Protein AF-A0A661P3K6-F1 (afdb_monomer_lite)

Foldseek 3Di:
DDDDPPDDDDDDDDDQPVHDDKDKFAAADPVDWDWDFDADPVRHGDWIDTCPTPCVRHIDIDD

Structure (mmCIF, N/CA/C/O backbone):
data_AF-A0A661P3K6-F1
#
_entry.id   AF-A0A661P3K6-F1
#
loop_
_atom_site.group_PDB
_atom_site.id
_atom_site.type_symbol
_atom_site.label_atom_id
_atom_site.label_alt_id
_atom_site.label_comp_id
_atom_site.label_asym_id
_atom_site.label_entity_id
_atom_site.label_seq_id
_atom_site.pdbx_PDB_ins_code
_atom_site.Cartn_x
_atom_site.Cartn_y
_atom_site.Cartn_z
_atom_site.occupancy
_atom_site.B_iso_or_equiv
_atom_site.auth_seq_id
_atom_site.auth_comp_id
_atom_site.auth_asym_id
_atom_site.auth_atom_id
_atom_site.pdbx_PDB_model_num
ATOM 1 N N . MET A 1 1 ? 6.707 -16.886 5.581 1.00 63.72 1 MET A N 1
ATOM 2 C CA . MET A 1 1 ? 6.667 -15.844 4.532 1.00 63.72 1 MET A CA 1
ATOM 3 C C . MET A 1 1 ? 8.005 -15.850 3.814 1.00 63.72 1 MET A C 1
ATOM 5 O O . MET A 1 1 ? 9.022 -15.767 4.488 1.00 63.72 1 MET A O 1
ATOM 9 N N . ARG A 1 2 ? 8.031 -16.052 2.492 1.00 74.62 2 ARG A N 1
ATOM 10 C CA . ARG A 1 2 ? 9.277 -16.033 1.710 1.00 74.62 2 ARG A CA 1
ATOM 11 C C . ARG A 1 2 ? 9.507 -14.609 1.219 1.00 74.62 2 ARG A C 1
ATOM 13 O O . ARG A 1 2 ? 8.682 -14.093 0.474 1.00 74.62 2 ARG A O 1
ATOM 20 N N . THR A 1 3 ? 10.587 -13.984 1.665 1.00 83.94 3 THR A N 1
ATOM 21 C CA . THR A 1 3 ? 10.976 -12.638 1.235 1.00 83.94 3 THR A CA 1
ATOM 22 C C . THR A 1 3 ? 11.796 -12.696 -0.052 1.00 83.94 3 THR A C 1
ATOM 24 O O . THR A 1 3 ? 12.334 -13.745 -0.422 1.00 83.94 3 THR A O 1
ATOM 27 N N . THR A 1 4 ? 11.875 -11.564 -0.749 1.00 91.31 4 THR A N 1
ATOM 28 C CA . THR A 1 4 ? 12.798 -11.365 -1.873 1.00 91.31 4 THR A CA 1
ATOM 29 C C . THR A 1 4 ? 13.913 -10.410 -1.455 1.00 91.31 4 THR A C 1
ATOM 31 O O . THR A 1 4 ? 13.735 -9.602 -0.546 1.00 91.31 4 THR A O 1
ATOM 34 N N . THR A 1 5 ? 15.074 -10.515 -2.097 1.00 94.00 5 THR A N 1
ATOM 35 C CA . THR A 1 5 ? 16.221 -9.619 -1.861 1.00 94.00 5 THR A CA 1
ATOM 36 C C . THR A 1 5 ? 16.227 -8.405 -2.790 1.00 94.00 5 THR A C 1
ATOM 38 O O . THR A 1 5 ? 17.042 -7.507 -2.617 1.00 94.00 5 THR A O 1
ATOM 41 N N . THR A 1 6 ? 15.338 -8.379 -3.784 1.00 93.25 6 THR A N 1
ATOM 42 C CA . THR A 1 6 ? 15.304 -7.369 -4.851 1.00 93.25 6 THR A CA 1
ATOM 43 C C . THR A 1 6 ? 14.239 -6.303 -4.6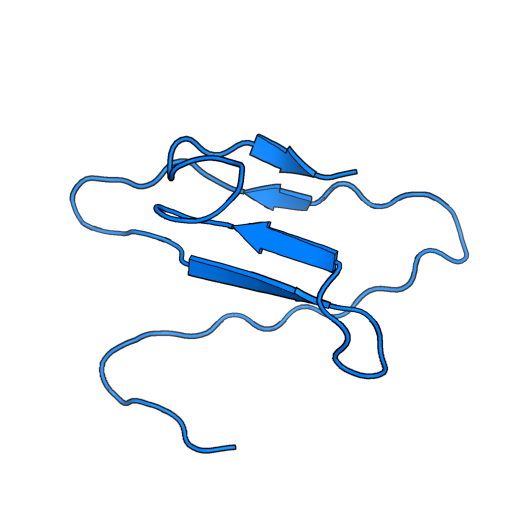41 1.00 93.25 6 THR A C 1
ATOM 45 O O . THR A 1 6 ? 14.360 -5.212 -5.187 1.00 93.25 6 THR A O 1
ATOM 48 N N . THR A 1 7 ? 13.182 -6.608 -3.885 1.00 92.62 7 THR A N 1
ATOM 49 C CA . THR A 1 7 ? 12.054 -5.698 -3.682 1.00 92.62 7 THR A CA 1
ATOM 50 C C . THR A 1 7 ? 11.993 -5.287 -2.214 1.00 92.62 7 THR A C 1
ATOM 52 O O . THR A 1 7 ? 11.843 -6.159 -1.359 1.00 92.62 7 THR A O 1
ATOM 55 N N . PRO A 1 8 ? 12.109 -3.990 -1.885 1.00 92.12 8 PRO A N 1
ATOM 56 C CA . PRO A 1 8 ? 11.874 -3.522 -0.526 1.00 92.12 8 PRO A CA 1
ATOM 57 C C . PRO A 1 8 ? 10.386 -3.642 -0.172 1.00 92.12 8 PRO A C 1
ATOM 59 O O . PRO A 1 8 ? 9.520 -3.452 -1.024 1.00 92.12 8 PRO A O 1
ATOM 62 N N . TYR A 1 9 ? 10.089 -3.943 1.093 1.00 92.06 9 TYR A N 1
ATOM 63 C CA . TYR A 1 9 ? 8.721 -4.129 1.581 1.00 92.06 9 TYR A CA 1
ATOM 64 C C . TYR A 1 9 ? 8.361 -3.092 2.638 1.00 92.06 9 TYR A C 1
ATOM 66 O O . TYR A 1 9 ? 9.179 -2.751 3.492 1.00 92.06 9 TYR A O 1
ATOM 74 N N . ILE A 1 10 ? 7.102 -2.662 2.612 1.00 91.81 10 ILE A N 1
ATOM 75 C CA . ILE A 1 10 ? 6.480 -1.835 3.641 1.00 91.81 10 ILE A CA 1
ATOM 76 C C . ILE A 1 10 ? 5.236 -2.588 4.119 1.00 91.81 10 ILE A C 1
ATOM 78 O O . ILE A 1 10 ? 4.383 -2.946 3.310 1.00 91.81 10 ILE A O 1
ATOM 82 N N . PHE A 1 11 ? 5.143 -2.836 5.427 1.00 92.69 11 PHE A N 1
ATOM 83 C CA . PHE A 1 11 ? 3.972 -3.435 6.069 1.00 92.69 11 PHE A CA 1
ATOM 84 C C . PHE A 1 11 ? 3.434 -2.463 7.108 1.00 92.69 11 PHE A C 1
ATOM 86 O O . PHE A 1 11 ? 4.168 -2.037 7.999 1.00 92.69 11 PHE A O 1
ATOM 93 N N . ILE A 1 12 ? 2.160 -2.111 6.984 1.00 92.06 12 ILE A N 1
ATOM 94 C CA . ILE A 1 12 ? 1.491 -1.150 7.858 1.00 92.06 12 ILE A CA 1
ATOM 95 C C . ILE A 1 12 ? 0.214 -1.819 8.351 1.00 92.06 12 ILE A C 1
ATOM 97 O O . ILE A 1 12 ? -0.506 -2.439 7.571 1.00 92.06 12 ILE A O 1
ATOM 101 N N . PHE A 1 13 ? -0.050 -1.699 9.647 1.00 93.62 13 PHE A N 1
ATOM 102 C CA . PHE A 1 13 ? -1.239 -2.242 10.287 1.00 93.62 13 PHE A CA 1
ATOM 103 C C . PHE A 1 13 ? -1.924 -1.122 11.062 1.00 93.62 13 PHE A C 1
ATOM 105 O O . PHE A 1 13 ? -1.289 -0.432 11.857 1.00 93.62 13 PHE A O 1
ATOM 112 N N . TRP A 1 14 ? -3.219 -0.952 10.828 1.00 93.56 14 TRP A N 1
ATOM 113 C CA . TRP A 1 14 ? -4.076 -0.004 11.531 1.00 93.56 14 TRP A CA 1
ATOM 114 C C . TRP A 1 14 ? -5.404 -0.676 11.865 1.00 93.56 14 TRP A C 1
ATOM 116 O O . TRP A 1 14 ? -5.737 -1.740 11.342 1.00 93.56 14 TRP A O 1
ATOM 126 N N . ASN A 1 15 ? -6.170 -0.051 12.751 1.00 94.88 15 ASN A N 1
ATOM 127 C CA . ASN A 1 15 ? -7.570 -0.391 12.951 1.00 94.88 15 ASN A CA 1
ATOM 128 C C . ASN A 1 15 ? -8.431 0.838 12.639 1.00 94.88 15 ASN A C 1
ATOM 130 O O . ASN A 1 15 ? -7.940 1.963 12.653 1.00 94.88 15 ASN A O 1
ATOM 134 N N . VAL A 1 16 ? -9.708 0.599 12.350 1.00 94.94 16 VAL A N 1
ATOM 135 C CA . VAL A 1 16 ? -10.694 1.637 12.002 1.00 94.94 16 VAL A CA 1
ATOM 136 C C . VAL A 1 16 ? -11.707 1.859 13.129 1.00 94.94 16 VAL A C 1
ATOM 138 O O . VAL A 1 16 ? -12.826 2.303 12.890 1.00 94.94 16 VAL A O 1
ATOM 141 N N . LYS A 1 17 ? -11.350 1.497 14.373 1.00 96.94 17 LYS A N 1
ATOM 142 C CA . LYS A 1 17 ? -12.271 1.560 15.521 1.00 96.94 17 LYS A CA 1
ATOM 143 C C . LYS A 1 17 ? -12.739 2.991 15.787 1.00 96.94 17 LYS A C 1
ATOM 145 O O . LYS A 1 17 ? -13.913 3.200 16.076 1.00 96.94 17 LYS A O 1
ATOM 150 N N . ASP A 1 18 ? -11.819 3.944 15.684 1.00 96.50 18 ASP A N 1
ATOM 151 C CA . ASP A 1 18 ? -12.055 5.349 16.027 1.00 96.50 18 ASP A CA 1
ATOM 1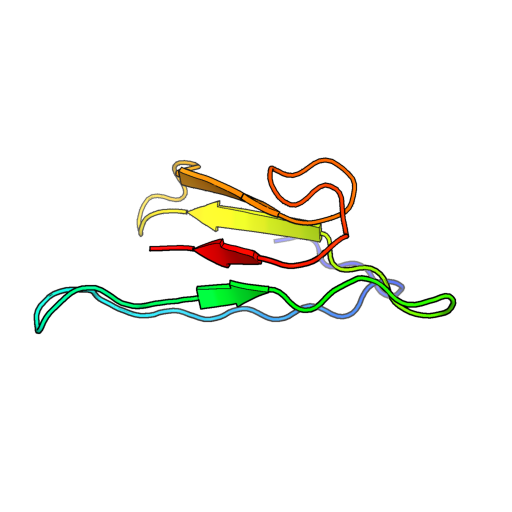52 C C . ASP A 1 18 ? -12.458 6.200 14.806 1.00 96.50 18 ASP A C 1
ATOM 154 O O . ASP A 1 18 ? -12.673 7.404 14.924 1.00 96.50 18 ASP A O 1
ATOM 158 N N . GLY A 1 19 ? -12.587 5.578 13.629 1.00 96.31 19 GLY A N 1
ATOM 159 C CA . GLY A 1 19 ? -13.033 6.224 12.399 1.00 96.31 19 GLY A CA 1
ATOM 160 C C . GLY A 1 19 ? -12.367 5.665 11.135 1.00 96.31 19 GLY A C 1
ATOM 161 O O . GLY A 1 19 ? -11.478 4.813 11.220 1.00 96.31 19 GLY A O 1
ATOM 162 N N . PRO A 1 20 ? -12.798 6.139 9.950 1.00 94.94 20 PRO A N 1
ATOM 163 C CA . PRO A 1 20 ? -12.173 5.793 8.677 1.00 94.94 20 PRO A CA 1
ATOM 164 C C . PRO A 1 20 ? -10.706 6.231 8.625 1.00 94.94 20 PRO A C 1
ATOM 166 O O . PRO A 1 20 ? -10.338 7.274 9.167 1.00 94.94 20 PRO A O 1
ATOM 169 N N . VAL A 1 21 ? -9.883 5.459 7.918 1.00 94.50 21 VAL A N 1
ATOM 170 C CA . VAL A 1 21 ? -8.469 5.768 7.682 1.00 94.50 21 VAL A CA 1
ATOM 171 C C . VAL A 1 21 ? -8.270 5.971 6.192 1.00 94.50 21 VAL A C 1
ATOM 173 O O . VAL A 1 21 ? -8.640 5.112 5.402 1.00 94.50 21 VAL A O 1
ATOM 176 N N . VAL A 1 22 ? -7.651 7.089 5.818 1.00 94.56 22 VAL A N 1
ATOM 177 C CA . VAL A 1 22 ? -7.247 7.330 4.433 1.00 94.56 22 VAL A CA 1
ATOM 178 C C . VAL A 1 22 ? -5.837 6.800 4.229 1.00 94.56 22 VAL A C 1
ATOM 180 O O . VAL A 1 22 ? -4.912 7.198 4.938 1.00 94.56 22 VAL A O 1
ATOM 183 N N . VAL A 1 23 ? -5.667 5.938 3.232 1.00 93.25 23 VAL A N 1
ATOM 184 C CA . VAL A 1 23 ? -4.354 5.492 2.765 1.00 93.25 23 VAL A CA 1
ATOM 185 C C . VAL A 1 23 ? -4.030 6.219 1.467 1.00 93.25 23 VAL A C 1
ATOM 187 O O . VAL A 1 23 ? -4.678 6.000 0.444 1.00 93.25 23 VAL A O 1
ATOM 190 N N . GLU A 1 24 ? -3.026 7.090 1.509 1.00 94.62 24 GLU A N 1
ATOM 191 C CA . GLU A 1 24 ? -2.509 7.775 0.325 1.00 94.62 24 GLU A CA 1
ATOM 192 C C . GLU A 1 24 ? -1.461 6.902 -0.369 1.00 94.62 24 GLU A C 1
ATOM 194 O O . GLU A 1 24 ? -0.423 6.561 0.203 1.00 94.62 24 GLU A O 1
ATOM 199 N N . ILE A 1 25 ? -1.739 6.537 -1.618 1.00 94.75 25 ILE A N 1
ATOM 200 C CA . ILE A 1 25 ? -0.798 5.834 -2.485 1.00 94.75 25 ILE A CA 1
ATOM 201 C C . ILE A 1 25 ? -0.130 6.866 -3.395 1.00 94.75 25 ILE A C 1
ATOM 203 O O . ILE A 1 25 ? -0.834 7.511 -4.177 1.00 94.75 25 ILE A O 1
ATOM 207 N N . PRO A 1 26 ? 1.204 7.023 -3.349 1.00 93.81 26 PRO A N 1
ATOM 208 C CA . PRO A 1 26 ? 1.893 7.952 -4.230 1.00 93.81 26 PRO A CA 1
ATOM 209 C C . PRO A 1 26 ? 1.911 7.439 -5.682 1.00 93.81 26 PRO A C 1
ATOM 211 O O . PRO A 1 26 ? 1.894 6.225 -5.914 1.00 93.81 26 PRO A O 1
ATOM 214 N N . PRO A 1 27 ? 1.992 8.338 -6.680 1.00 94.75 27 PRO A N 1
ATOM 215 C CA . PRO A 1 27 ? 2.238 7.940 -8.059 1.00 94.75 27 PRO A CA 1
ATOM 216 C C . PRO A 1 27 ? 3.585 7.228 -8.192 1.00 94.75 27 PRO A C 1
ATOM 218 O O . PRO A 1 27 ? 4.564 7.567 -7.527 1.00 94.75 27 PRO A O 1
ATOM 221 N N . SER A 1 28 ? 3.650 6.270 -9.113 1.00 94.19 28 SER A N 1
ATOM 222 C CA . SER A 1 28 ? 4.920 5.668 -9.511 1.00 94.19 28 SER A CA 1
ATOM 223 C C . SER A 1 28 ? 5.800 6.704 -10.216 1.00 94.19 28 SER A C 1
ATOM 225 O O . SER A 1 28 ? 5.310 7.560 -10.958 1.00 94.19 28 SER A O 1
ATOM 227 N N . SER A 1 29 ? 7.110 6.609 -10.009 1.00 92.81 29 SER A N 1
ATOM 228 C CA . SER A 1 29 ? 8.118 7.391 -10.722 1.00 92.81 29 SER A CA 1
ATO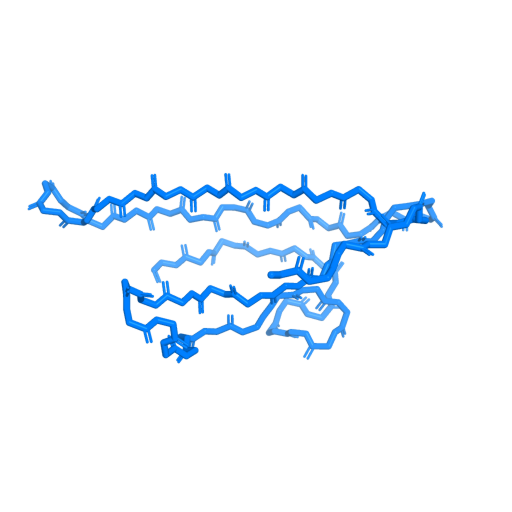M 229 C C . SER A 1 29 ? 8.793 6.543 -11.808 1.00 92.81 29 SER A C 1
ATOM 231 O O . SER A 1 29 ? 8.425 5.393 -12.045 1.00 92.81 29 SER A O 1
ATOM 233 N N . LYS A 1 30 ? 9.798 7.112 -12.486 1.00 92.31 30 LYS A N 1
ATOM 234 C CA . LYS A 1 30 ? 10.627 6.364 -13.446 1.00 92.31 30 LYS A CA 1
ATOM 235 C C . LYS A 1 30 ? 11.441 5.253 -12.778 1.00 92.31 30 LYS A C 1
ATOM 237 O O . LYS A 1 30 ? 11.698 4.237 -13.413 1.00 92.31 30 LYS A O 1
ATOM 242 N N . ASP A 1 31 ? 11.814 5.459 -11.518 1.00 92.19 31 ASP A N 1
ATOM 243 C CA . ASP A 1 31 ? 12.756 4.601 -10.798 1.00 92.19 31 ASP A CA 1
ATOM 244 C C . ASP A 1 31 ? 12.058 3.703 -9.769 1.00 92.19 31 ASP A C 1
ATOM 246 O O . ASP A 1 31 ? 12.585 2.658 -9.393 1.00 92.19 31 ASP A O 1
ATOM 250 N N . VAL A 1 32 ? 10.871 4.103 -9.301 1.00 90.38 32 VAL A N 1
ATOM 251 C CA . VAL A 1 32 ? 10.162 3.433 -8.207 1.00 90.38 32 VAL A CA 1
ATOM 252 C C . VAL A 1 32 ? 8.696 3.236 -8.564 1.00 90.38 32 VAL A C 1
ATOM 254 O O . VAL A 1 32 ? 7.964 4.192 -8.811 1.00 90.38 32 VAL A O 1
ATOM 257 N N . GLY A 1 33 ? 8.256 1.980 -8.525 1.00 92.25 33 GLY A N 1
ATOM 258 C CA . GLY A 1 33 ? 6.849 1.599 -8.580 1.00 92.25 33 GLY A CA 1
ATOM 259 C C . GLY A 1 33 ? 6.438 0.881 -7.301 1.00 92.25 33 GLY A C 1
ATOM 260 O O . GLY A 1 33 ? 7.209 0.093 -6.751 1.00 92.25 33 GLY A O 1
ATOM 261 N N . LEU A 1 34 ? 5.216 1.139 -6.843 1.00 92.56 34 LEU A N 1
ATOM 262 C CA . LEU A 1 34 ? 4.601 0.415 -5.736 1.00 92.56 34 LEU A CA 1
ATOM 263 C C . LEU A 1 34 ? 3.652 -0.649 -6.290 1.00 92.56 34 LEU A C 1
ATOM 265 O O . LEU A 1 34 ? 3.006 -0.437 -7.315 1.00 92.56 34 LEU A O 1
ATOM 269 N N . PHE A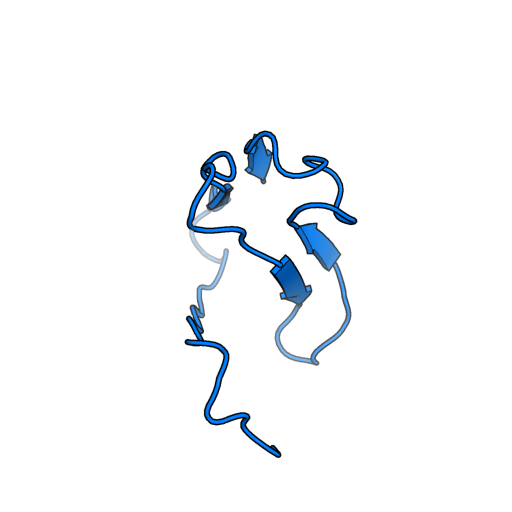 1 35 ? 3.581 -1.797 -5.625 1.00 93.69 35 PHE A N 1
ATOM 270 C CA . PHE A 1 35 ? 2.555 -2.805 -5.856 1.00 93.69 35 PHE A CA 1
ATOM 271 C C . PHE A 1 35 ? 2.239 -3.516 -4.542 1.00 93.69 35 PHE A C 1
ATOM 273 O O . PHE A 1 35 ? 3.136 -3.767 -3.736 1.00 93.69 35 PHE A O 1
ATOM 280 N N . GLY A 1 36 ? 0.970 -3.836 -4.322 1.00 94.25 36 GLY A N 1
ATOM 281 C CA . GLY A 1 36 ? 0.544 -4.509 -3.103 1.00 94.25 36 GLY A CA 1
ATOM 282 C C . GLY A 1 36 ? -0.966 -4.642 -3.000 1.00 94.25 36 GLY A C 1
ATOM 283 O O . GLY A 1 36 ? -1.700 -4.199 -3.881 1.00 94.25 36 GLY A O 1
ATOM 284 N N . THR A 1 37 ? -1.404 -5.235 -1.895 1.00 95.69 37 THR A N 1
ATOM 285 C CA . THR A 1 37 ? -2.812 -5.510 -1.609 1.00 95.69 37 THR A CA 1
ATOM 286 C C . THR A 1 37 ? -3.133 -5.017 -0.206 1.00 95.69 37 THR A C 1
ATOM 288 O O . THR A 1 37 ? -2.455 -5.387 0.756 1.00 95.69 37 THR A O 1
ATOM 291 N N . LEU A 1 38 ? -4.175 -4.197 -0.083 1.00 94.88 38 LEU A N 1
ATOM 292 C CA . LEU A 1 38 ? -4.815 -3.908 1.195 1.00 94.88 38 LEU A CA 1
ATOM 293 C C . LEU A 1 38 ? -5.634 -5.128 1.602 1.00 94.88 38 LEU A C 1
ATOM 295 O O . LEU A 1 38 ? -6.380 -5.672 0.790 1.00 94.88 38 LEU A O 1
ATOM 299 N N . MET A 1 39 ? -5.499 -5.563 2.849 1.00 96.06 39 MET A N 1
ATOM 300 C CA . MET A 1 39 ? -6.173 -6.756 3.349 1.00 96.06 39 MET A CA 1
ATOM 301 C C . MET A 1 39 ? -6.694 -6.547 4.760 1.00 96.06 39 MET A C 1
ATOM 303 O O . MET A 1 39 ? -6.178 -5.719 5.511 1.00 96.06 39 MET A O 1
ATOM 307 N N . ASP A 1 40 ? -7.712 -7.317 5.120 1.00 95.50 40 ASP A N 1
ATOM 308 C CA . ASP A 1 40 ? -8.158 -7.375 6.505 1.00 95.50 40 ASP A CA 1
ATOM 309 C C . ASP A 1 40 ? -7.224 -8.236 7.376 1.00 95.50 40 ASP A C 1
ATOM 311 O O . ASP A 1 40 ? -6.265 -8.852 6.902 1.00 95.50 40 ASP A O 1
ATOM 315 N N . ALA A 1 41 ? -7.519 -8.306 8.677 1.00 95.62 41 ALA A N 1
ATOM 316 C CA . ALA A 1 41 ? -6.713 -9.058 9.639 1.00 95.62 41 ALA A CA 1
ATOM 317 C C . ALA A 1 41 ? -6.660 -10.579 9.370 1.00 95.62 41 ALA A C 1
ATOM 319 O O . ALA A 1 41 ? -5.802 -11.265 9.923 1.00 95.62 41 ALA A O 1
ATOM 320 N N . TRP A 1 42 ? -7.535 -11.104 8.506 1.00 96.00 42 TRP A N 1
ATOM 321 C CA . TRP A 1 42 ? -7.564 -12.502 8.065 1.00 96.00 42 TRP A CA 1
ATOM 322 C C . TRP A 1 42 ? -6.962 -12.683 6.668 1.00 96.00 42 TRP A C 1
ATOM 324 O O . TRP A 1 42 ? -7.149 -13.730 6.050 1.00 96.00 42 TRP A O 1
ATOM 334 N N . GLN A 1 43 ? -6.222 -11.682 6.179 1.00 94.75 43 GLN A N 1
ATOM 335 C CA . GLN A 1 43 ? -5.560 -11.678 4.875 1.00 94.75 43 GLN A CA 1
ATOM 336 C C . GLN A 1 43 ? -6.530 -11.806 3.693 1.00 94.75 43 GLN A C 1
ATOM 338 O O . GLN A 1 43 ? -6.143 -12.258 2.613 1.00 94.75 43 GLN A O 1
ATOM 343 N N . ARG A 1 44 ? -7.793 -11.397 3.863 1.00 96.94 44 ARG A N 1
ATOM 344 C CA . ARG A 1 44 ? -8.727 -11.305 2.737 1.00 96.94 44 ARG A CA 1
ATOM 345 C C . ARG A 1 44 ? -8.467 -9.999 1.983 1.00 96.94 44 ARG A C 1
ATOM 347 O O . ARG A 1 44 ? -8.376 -8.955 2.633 1.00 96.94 44 ARG A O 1
ATOM 354 N N . PRO A 1 45 ? -8.334 -10.035 0.646 1.00 95.62 45 PRO A N 1
ATOM 355 C CA . PRO A 1 45 ? -8.044 -8.843 -0.139 1.00 95.62 45 PRO A CA 1
ATOM 356 C C . PRO A 1 45 ? -9.226 -7.871 -0.092 1.00 95.62 45 PRO A C 1
ATOM 358 O O . PRO A 1 45 ? -10.380 -8.275 -0.239 1.00 95.62 45 PRO A O 1
ATOM 361 N N . ILE A 1 46 ? -8.919 -6.594 0.107 1.00 94.25 46 ILE A N 1
ATOM 362 C CA . ILE A 1 46 ? -9.863 -5.476 0.033 1.00 94.25 46 ILE A CA 1
ATOM 363 C C . ILE A 1 46 ? -9.702 -4.782 -1.322 1.00 94.25 46 ILE A C 1
ATOM 365 O O . ILE A 1 46 ? -10.681 -4.613 -2.040 1.00 94.25 46 ILE A O 1
ATOM 369 N N . GLU A 1 47 ? -8.473 -4.393 -1.674 1.00 94.50 47 GLU A N 1
ATOM 370 C CA . GLU A 1 47 ? -8.167 -3.664 -2.911 1.00 94.50 47 GLU A CA 1
ATOM 371 C C . GLU A 1 47 ? -6.678 -3.800 -3.268 1.00 94.50 47 GLU A C 1
ATOM 373 O O . GLU A 1 47 ? -5.820 -3.808 -2.379 1.00 94.50 47 GLU A O 1
ATOM 378 N N . ASP A 1 48 ? -6.368 -3.856 -4.563 1.00 96.06 48 ASP A N 1
ATOM 379 C CA . ASP A 1 48 ? -4.991 -3.856 -5.06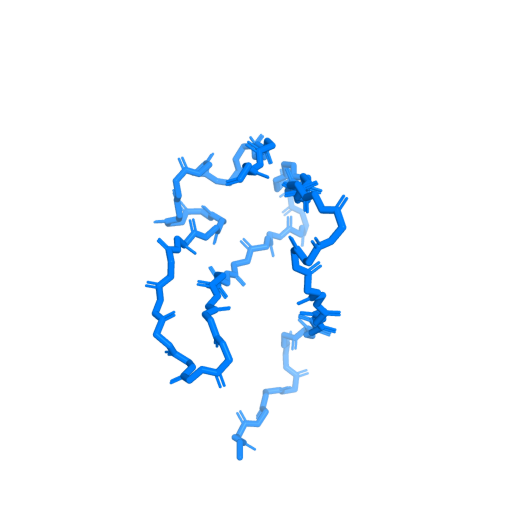6 1.00 96.06 48 ASP A CA 1
ATOM 380 C C . ASP A 1 48 ? -4.522 -2.440 -5.428 1.00 96.06 48 ASP A C 1
ATOM 382 O O . ASP A 1 48 ? -5.277 -1.616 -5.957 1.00 96.06 48 ASP A O 1
ATOM 386 N N . VAL A 1 49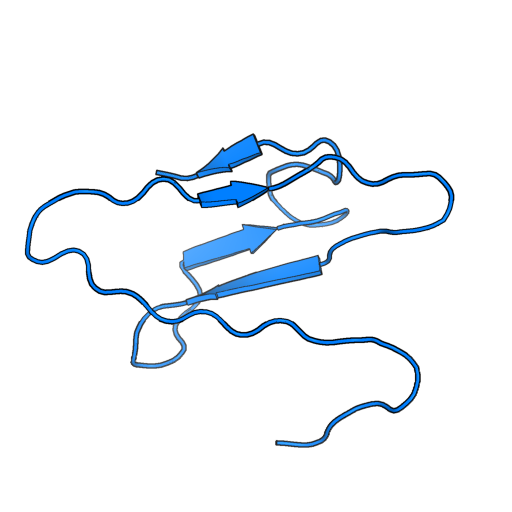 ? -3.233 -2.178 -5.210 1.00 95.56 49 VAL A N 1
ATOM 387 C CA . VAL A 1 49 ? -2.569 -0.902 -5.507 1.00 95.56 49 VAL A CA 1
ATOM 388 C C . VAL A 1 49 ? -1.340 -1.102 -6.388 1.00 95.56 49 VAL A C 1
ATOM 390 O O . VAL A 1 49 ? -0.724 -2.171 -6.410 1.00 95.56 49 VAL A O 1
ATOM 393 N N . GLY A 1 50 ? -0.970 -0.057 -7.120 1.00 94.56 50 GLY A N 1
ATOM 394 C CA . GLY A 1 50 ? 0.145 -0.037 -8.050 1.00 94.56 50 GLY A CA 1
ATOM 395 C C . GLY A 1 50 ? -0.265 -0.165 -9.511 1.00 94.56 50 GLY A C 1
ATOM 396 O O . GLY A 1 50 ? -1.427 -0.020 -9.885 1.00 94.56 50 GLY A O 1
ATOM 397 N N . ALA A 1 51 ? 0.706 -0.487 -10.368 1.00 93.56 51 ALA A N 1
ATOM 398 C CA . ALA A 1 51 ? 0.526 -0.531 -11.824 1.00 93.56 51 ALA A CA 1
ATOM 399 C C . ALA A 1 51 ? -0.651 -1.411 -12.297 1.00 93.56 51 ALA A C 1
ATOM 401 O O . ALA A 1 51 ? -1.270 -1.115 -13.318 1.00 93.56 51 ALA A O 1
ATOM 402 N N . LYS A 1 52 ? -0.958 -2.486 -11.558 1.00 93.69 52 LYS A N 1
ATOM 403 C CA . LYS A 1 52 ? -2.097 -3.386 -11.817 1.00 93.69 52 LYS A CA 1
ATOM 404 C C . LYS A 1 52 ? -3.266 -3.206 -10.845 1.00 93.69 52 LYS A C 1
ATOM 406 O O . LYS A 1 52 ? -4.280 -3.874 -11.010 1.00 93.69 52 LYS A O 1
ATOM 411 N N . GLY A 1 53 ? -3.108 -2.342 -9.850 1.00 93.75 53 GLY A N 1
ATOM 412 C CA . GLY A 1 53 ? -4.152 -2.003 -8.901 1.00 93.75 53 GLY A CA 1
ATOM 413 C C . GLY A 1 53 ? -5.106 -0.951 -9.451 1.00 93.75 53 GLY A C 1
ATOM 414 O O . GLY A 1 53 ? -5.015 -0.511 -10.604 1.00 93.75 53 GLY A O 1
ATOM 415 N N . LYS A 1 54 ? -6.020 -0.512 -8.594 1.00 93.00 54 LYS A N 1
ATOM 416 C CA . LYS A 1 54 ? -7.056 0.462 -8.946 1.00 93.00 54 LYS A CA 1
ATOM 417 C C . LYS A 1 54 ? -6.502 1.824 -9.368 1.00 93.00 54 LYS A C 1
ATOM 419 O O . LYS A 1 54 ? -7.044 2.432 -10.291 1.00 93.00 54 LYS A O 1
ATOM 424 N N . ASP A 1 55 ? -5.396 2.263 -8.768 1.00 94.69 55 ASP A N 1
ATOM 425 C CA . ASP A 1 55 ? -4.734 3.531 -9.100 1.00 94.69 55 ASP A CA 1
ATOM 426 C C . ASP A 1 55 ? -3.956 3.481 -10.425 1.00 94.69 55 ASP A C 1
ATOM 428 O O . ASP A 1 55 ? -3.548 4.521 -10.946 1.00 94.69 55 ASP A O 1
ATOM 432 N N . LYS A 1 56 ? -3.744 2.287 -11.000 1.00 94.81 56 LYS A N 1
ATOM 433 C CA . LYS A 1 56 ? -2.970 2.073 -12.238 1.00 94.81 56 LYS A CA 1
ATOM 434 C C . LYS A 1 56 ? -1.564 2.692 -12.185 1.00 94.81 56 LYS A C 1
ATOM 436 O O . LYS A 1 56 ? -1.049 3.151 -13.206 1.00 94.81 56 LYS A O 1
ATOM 441 N N . GLY A 1 57 ? -0.957 2.748 -11.000 1.00 94.06 57 GLY A N 1
ATOM 442 C CA . GLY A 1 57 ? 0.352 3.349 -10.749 1.00 94.06 57 GLY A CA 1
ATOM 443 C C . GLY A 1 57 ? 0.360 4.878 -10.746 1.00 94.06 57 GLY A C 1
ATOM 444 O O . GLY A 1 57 ? 1.436 5.471 -10.708 1.00 94.06 57 GLY A O 1
ATOM 445 N N . ARG A 1 58 ? -0.803 5.536 -10.808 1.00 96.00 58 ARG A N 1
ATOM 446 C CA . ARG A 1 58 ? -0.923 7.006 -10.829 1.00 96.00 58 ARG A CA 1
ATOM 447 C C . ARG A 1 58 ? -1.115 7.613 -9.442 1.00 96.00 58 ARG A C 1
ATOM 449 O O . ARG A 1 58 ? -1.186 8.833 -9.340 1.00 96.00 58 ARG A O 1
ATOM 456 N N . GLY A 1 59 ? -1.169 6.776 -8.407 1.00 93.31 59 GLY A N 1
ATOM 457 C CA . GLY A 1 59 ? -1.471 7.198 -7.047 1.00 93.31 59 GLY A CA 1
ATOM 458 C C . GLY A 1 59 ? -2.953 7.521 -6.853 1.00 93.31 59 GLY A C 1
ATOM 459 O O . GLY A 1 59 ? -3.656 7.904 -7.790 1.00 93.31 59 GLY A O 1
ATOM 460 N N . GLN A 1 60 ? -3.442 7.316 -5.632 1.00 93.94 60 GLN A N 1
ATOM 461 C CA . GLN A 1 60 ? -4.813 7.638 -5.237 1.00 93.94 60 GLN A CA 1
ATOM 462 C C . GLN A 1 60 ? -4.959 7.632 -3.714 1.00 93.94 60 GLN A C 1
ATOM 464 O O . GLN A 1 60 ? -4.224 6.934 -3.015 1.00 93.94 60 GLN A O 1
ATOM 469 N N . ASN A 1 61 ? -5.987 8.319 -3.222 1.00 93.94 61 ASN A N 1
ATOM 470 C CA . ASN A 1 61 ? -6.442 8.169 -1.845 1.00 93.94 61 ASN A CA 1
ATOM 471 C C . ASN A 1 61 ? -7.446 7.019 -1.771 1.00 93.94 61 ASN A C 1
ATOM 473 O O . ASN A 1 61 ? -8.402 6.975 -2.548 1.00 93.94 61 ASN A O 1
ATOM 477 N N . ILE A 1 62 ? -7.228 6.101 -0.835 1.00 87.38 62 ILE A N 1
ATOM 478 C CA . ILE A 1 62 ? -8.115 4.970 -0.562 1.00 87.38 62 ILE A CA 1
ATOM 479 C C . ILE A 1 62 ? -8.776 5.212 0.789 1.00 87.38 62 ILE A C 1
ATOM 481 O O . ILE A 1 62 ? -8.086 5.514 1.761 1.00 87.38 62 ILE A O 1
ATOM 485 N N . LEU A 1 63 ? -10.105 5.119 0.808 1.00 81.62 63 LEU A N 1
ATOM 486 C CA . LEU A 1 63 ? -10.964 5.249 1.987 1.00 81.62 63 LEU A CA 1
ATOM 487 C C . LEU A 1 63 ? -11.353 3.874 2.529 1.00 81.62 63 LEU A C 1
ATOM 489 O O . LEU A 1 63 ? -11.541 2.963 1.688 1.00 81.62 63 LEU A O 1
#

pLDDT: mean 92.87, std 5.09, range [63.72, 96.94]

Secondary structure (DSSP, 8-state):
----SSS---------TTS---EEEPPP-SS---EEEEE-TT--EEEEEETTSTTTTS-EEE-

Sequence (63 aa):
MRTTTTTPYIFIFWNVKDGPVVVEIPPSSKDVGLFGTLMDAWQRPIEDVGAKGKDKGRGQNIL

Radius of gyration: 12.71 Å; chains: 1; bounding box: 29×24×30 Å